Protein AF-A0A4U3LB66-F1 (afdb_monomer)

pLDDT: mean 84.94, std 16.51, range [35.22, 98.06]

InterPro domains:
  IPR024476 Protein of unknown function DUF3861 [PF12977] (10-85)
  IPR038194 DUF3861 domain superfamily [G3DSA:3.10.20.850] (5-86)

Solvent-accessible surface area (backbone atoms only — not comparable to full-atom values): 5472 Å² total; per-residue (Å²): 140,80,82,80,80,80,77,78,78,78,75,78,82,73,81,81,88,77,81,89,65,99,65,88,71,60,63,66,62,48,24,51,56,44,36,73,63,50,84,71,80,41,64,64,61,26,35,54,50,38,53,50,50,52,57,50,50,51,54,43,62,78,42,46,85,41,74,77,37,55,74,45,45,64,59,52,50,55,50,53,52,54,64,68,72,102

Secondary structure (DSSP, 8-state):
-------------PPPP-------S-HHHHHHHHHHTTTTS-HHHHHHHHHHHHHHHHHHHHTTTSHHHHHHHHHHHHHHHHHHH-

Organism: NCBI:txid2575867

Structure (mmCIF, N/CA/C/O backbone):
data_AF-A0A4U3LB66-F1
#
_entry.id   AF-A0A4U3LB66-F1
#
loop_
_atom_site.group_PDB
_atom_site.id
_atom_site.type_symbol
_atom_site.label_atom_id
_atom_site.label_alt_id
_atom_site.label_comp_id
_atom_site.label_asym_id
_atom_site.label_entity_id
_atom_site.label_seq_id
_atom_site.pdbx_PDB_ins_code
_atom_site.Cartn_x
_atom_site.Cartn_y
_atom_site.Cartn_z
_atom_site.occupancy
_atom_site.B_iso_or_equiv
_atom_site.auth_seq_id
_atom_site.auth_comp_id
_atom_site.auth_asym_id
_atom_site.auth_atom_id
_atom_site.pdbx_PDB_model_num
ATOM 1 N N . MET A 1 1 ? 35.732 12.531 37.542 1.00 39.28 1 MET A N 1
ATOM 2 C CA . MET A 1 1 ? 34.513 13.292 37.196 1.00 39.28 1 MET A CA 1
ATOM 3 C C . MET A 1 1 ? 34.571 13.576 35.702 1.00 39.28 1 MET A C 1
ATOM 5 O O . MET A 1 1 ? 35.116 14.591 35.299 1.00 39.28 1 MET A O 1
ATOM 9 N N . THR A 1 2 ? 34.148 12.622 34.870 1.00 35.22 2 THR A N 1
ATOM 10 C CA . THR A 1 2 ? 34.303 12.727 33.410 1.00 35.22 2 THR A CA 1
ATOM 11 C C . THR A 1 2 ? 32.920 12.912 32.810 1.00 35.22 2 THR A C 1
ATOM 13 O O . THR A 1 2 ? 32.116 11.984 32.791 1.00 35.22 2 THR A O 1
ATOM 16 N N . ALA A 1 3 ? 32.619 14.143 32.401 1.00 45.38 3 ALA A N 1
ATOM 17 C CA . ALA A 1 3 ? 31.365 14.487 31.755 1.00 45.38 3 ALA A CA 1
ATOM 18 C C . ALA A 1 3 ? 31.333 13.869 30.348 1.00 45.38 3 ALA A C 1
ATOM 20 O O . ALA A 1 3 ? 32.114 14.245 29.474 1.00 45.38 3 ALA A O 1
ATOM 21 N N . PHE A 1 4 ? 30.425 12.916 30.132 1.00 44.62 4 PHE A N 1
ATOM 22 C CA . PHE A 1 4 ? 30.053 12.460 28.797 1.00 44.62 4 PHE A CA 1
ATOM 23 C C . PHE A 1 4 ? 29.307 13.603 28.102 1.00 44.62 4 PHE A C 1
ATOM 25 O O . PHE A 1 4 ? 28.148 13.887 28.402 1.00 44.62 4 PHE A O 1
ATOM 32 N N . CYS A 1 5 ? 29.988 14.296 27.194 1.00 47.19 5 CYS A N 1
ATOM 33 C CA . CYS A 1 5 ? 29.366 15.305 26.351 1.00 47.19 5 CYS A CA 1
ATOM 34 C C . CYS A 1 5 ? 28.460 14.587 25.334 1.00 47.19 5 CYS A C 1
ATOM 36 O O . CYS A 1 5 ? 28.938 13.974 24.379 1.00 47.19 5 CYS A O 1
ATOM 38 N N . TYR A 1 6 ? 27.147 14.602 25.567 1.00 46.53 6 TYR A N 1
ATOM 39 C CA . TYR A 1 6 ? 26.164 14.026 24.652 1.00 46.53 6 TYR A CA 1
ATOM 40 C C . TYR A 1 6 ? 25.970 14.976 23.462 1.00 46.53 6 TYR A C 1
ATOM 42 O O . TYR A 1 6 ? 25.177 15.917 23.515 1.00 46.53 6 TYR A O 1
ATOM 50 N N . VAL A 1 7 ? 26.717 14.760 22.377 1.00 54.69 7 VAL A N 1
ATOM 51 C CA . VAL A 1 7 ? 26.530 15.516 21.131 1.00 54.69 7 VAL A CA 1
ATOM 52 C C . VAL A 1 7 ? 25.219 15.075 20.483 1.00 54.69 7 VAL A C 1
ATOM 54 O O . VAL A 1 7 ? 25.129 14.026 19.843 1.00 54.69 7 VAL A O 1
ATOM 57 N N . LYS A 1 8 ? 24.181 15.901 20.631 1.00 56.56 8 LYS A N 1
ATOM 58 C CA . LYS A 1 8 ? 22.916 15.765 19.907 1.00 56.56 8 LYS A CA 1
ATOM 59 C C . LYS A 1 8 ? 23.191 16.042 18.422 1.00 56.56 8 LYS A C 1
ATOM 61 O O . LYS A 1 8 ? 23.270 17.194 18.004 1.00 56.56 8 LYS A O 1
ATOM 66 N N . ARG A 1 9 ? 23.389 14.995 17.612 1.00 55.34 9 ARG A N 1
ATOM 67 C CA . ARG A 1 9 ? 23.480 15.129 16.147 1.00 55.34 9 ARG A CA 1
ATOM 68 C C . ARG A 1 9 ? 22.160 15.702 15.624 1.00 55.34 9 ARG A C 1
ATOM 70 O O . ARG A 1 9 ? 21.149 15.002 15.608 1.00 55.34 9 ARG A O 1
ATOM 77 N N . SER A 1 10 ? 22.170 16.962 15.198 1.00 58.41 10 SER A N 1
ATOM 78 C CA . SER A 1 10 ? 21.068 17.545 14.432 1.00 58.41 10 SER A CA 1
ATOM 79 C C . SER A 1 10 ? 21.012 16.832 13.080 1.00 58.41 10 SER A C 1
ATOM 81 O O . SER A 1 10 ? 21.970 16.897 12.307 1.00 58.41 10 SER A O 1
ATOM 83 N N . ARG A 1 11 ? 19.947 16.065 12.816 1.00 65.69 11 ARG A N 1
ATOM 84 C CA . ARG A 1 11 ? 19.736 15.467 11.491 1.00 65.69 11 ARG A CA 1
ATOM 85 C C . ARG A 1 11 ? 19.491 16.609 10.509 1.00 65.69 11 ARG A C 1
ATOM 87 O O . ARG A 1 11 ? 18.619 17.438 10.751 1.00 65.69 11 ARG A O 1
ATOM 94 N N . ALA A 1 12 ? 20.258 16.647 9.421 1.00 71.62 12 ALA A N 1
ATOM 95 C CA . ALA A 1 12 ? 19.989 17.560 8.321 1.00 71.62 12 ALA A CA 1
ATOM 96 C C . ALA A 1 12 ? 18.528 17.389 7.873 1.00 71.62 12 ALA A C 1
ATOM 98 O O . ALA A 1 12 ? 18.056 16.264 7.696 1.00 71.62 12 ALA A O 1
ATOM 99 N N . VAL A 1 13 ? 17.803 18.498 7.730 1.00 71.25 13 VAL A N 1
ATOM 100 C CA . VAL A 1 13 ? 16.431 18.476 7.218 1.00 71.25 13 VAL A CA 1
ATOM 101 C C . VAL A 1 13 ? 16.509 18.084 5.745 1.00 71.25 13 VAL A C 1
ATOM 103 O O . VAL A 1 13 ? 17.041 18.829 4.924 1.00 71.25 13 VAL A O 1
ATOM 106 N N . HIS A 1 14 ? 16.041 16.883 5.413 1.00 77.50 14 HIS A N 1
ATOM 107 C CA . HIS A 1 14 ? 15.974 16.428 4.028 1.00 77.50 14 HIS A CA 1
ATOM 108 C C . HIS A 1 14 ? 14.925 17.242 3.262 1.00 77.50 14 HIS A C 1
ATOM 110 O O . HIS A 1 14 ? 13.874 17.582 3.807 1.00 77.50 14 HIS A O 1
ATOM 116 N N . LYS A 1 15 ? 15.201 17.540 1.986 1.00 85.19 15 LYS A N 1
ATOM 117 C CA . LYS A 1 15 ? 14.227 18.196 1.105 1.00 85.19 15 LYS A CA 1
ATOM 118 C C . LYS 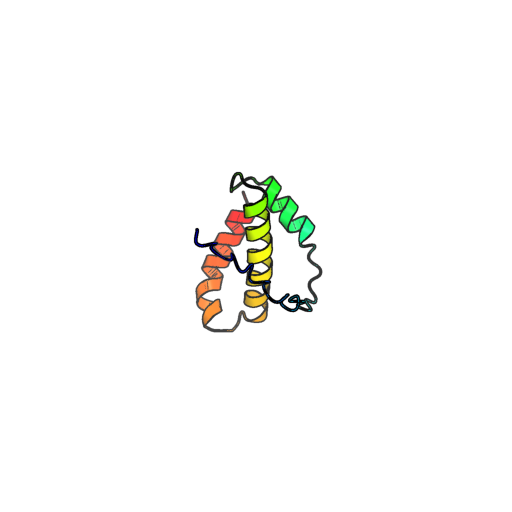A 1 15 ? 12.958 17.328 1.025 1.00 85.19 15 LYS A C 1
ATOM 120 O O . LYS A 1 15 ? 13.095 16.121 0.809 1.00 85.19 15 LYS A O 1
ATOM 125 N N . PRO A 1 16 ? 11.749 17.900 1.183 1.00 82.31 16 PRO A N 1
ATOM 126 C CA . PRO A 1 16 ? 10.518 17.129 1.075 1.00 82.31 16 PRO A CA 1
ATOM 127 C C . PRO A 1 16 ? 10.386 16.533 -0.330 1.00 82.31 16 PRO A C 1
ATOM 129 O O . PRO A 1 16 ? 10.622 17.214 -1.331 1.00 82.31 16 PRO A O 1
ATOM 132 N N . LEU A 1 17 ? 10.007 15.256 -0.402 1.00 80.19 17 LEU A N 1
ATOM 133 C CA . LEU A 1 17 ? 9.603 14.624 -1.652 1.00 80.19 17 LEU A CA 1
ATOM 134 C C . LEU A 1 17 ? 8.223 15.171 -2.032 1.00 80.19 17 LEU A C 1
ATOM 136 O O . LEU A 1 17 ? 7.266 15.003 -1.282 1.00 80.19 17 LEU A O 1
ATOM 140 N N . GLN A 1 18 ? 8.129 15.818 -3.191 1.00 78.44 18 GLN A N 1
ATOM 141 C CA . GLN A 1 18 ? 6.884 16.368 -3.733 1.00 78.44 18 GLN A CA 1
ATOM 142 C C . GLN A 1 18 ? 6.672 15.798 -5.138 1.00 78.44 18 GLN A C 1
ATOM 144 O O . GLN A 1 18 ? 7.091 16.410 -6.119 1.00 78.44 18 GLN A O 1
ATOM 149 N N . PRO A 1 19 ? 6.115 14.582 -5.260 1.00 73.12 19 PRO A N 1
ATOM 150 C CA . PRO A 1 19 ? 5.809 14.015 -6.559 1.00 73.12 19 PRO A CA 1
ATOM 151 C C . PRO A 1 19 ? 4.655 14.804 -7.176 1.00 73.12 19 PRO A C 1
ATOM 153 O O . PRO A 1 19 ? 3.583 14.900 -6.581 1.00 73.12 19 PRO A O 1
ATOM 156 N N . GLU A 1 20 ? 4.844 15.322 -8.384 1.00 68.44 20 GLU A N 1
ATOM 157 C CA . GLU A 1 20 ? 3.715 15.791 -9.179 1.00 68.44 20 GLU A CA 1
ATOM 158 C C . GLU A 1 20 ? 2.961 14.567 -9.697 1.00 68.44 20 GLU A C 1
ATOM 160 O O . GLU A 1 20 ? 3.405 13.857 -10.604 1.00 68.44 20 G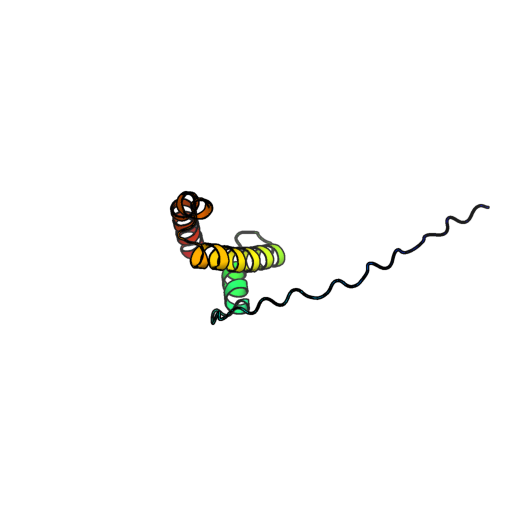LU A O 1
ATOM 165 N N . SER A 1 21 ? 1.829 14.264 -9.070 1.00 61.03 21 SER A N 1
ATOM 166 C CA . SER A 1 21 ? 0.910 13.252 -9.574 1.00 61.03 21 SER A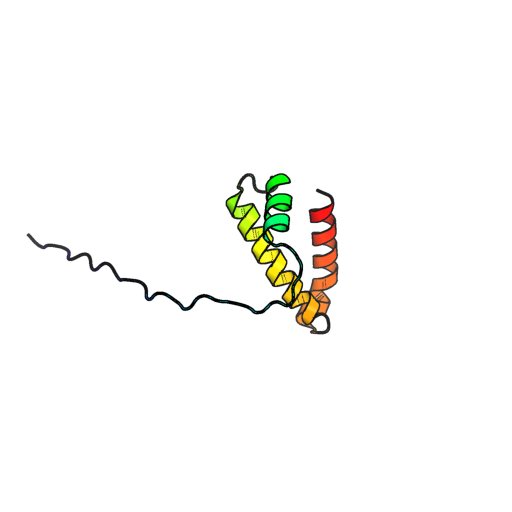 CA 1
ATOM 167 C C . SER A 1 21 ? -0.295 13.958 -10.177 1.00 61.03 21 SER A C 1
ATOM 169 O O . SER A 1 21 ? -0.937 14.760 -9.504 1.00 61.03 21 SER A O 1
ATOM 171 N N . ASN A 1 22 ? -0.639 13.631 -11.423 1.00 58.19 22 ASN A N 1
ATOM 172 C CA . ASN A 1 22 ? -1.877 14.084 -12.068 1.00 58.19 22 ASN A CA 1
ATOM 173 C C . ASN A 1 22 ? -3.089 13.263 -11.574 1.00 58.19 22 ASN A C 1
ATOM 175 O O . ASN A 1 22 ? -3.931 12.817 -12.350 1.00 58.19 22 ASN A O 1
ATOM 179 N N . ASN A 1 23 ? -3.074 12.926 -10.287 1.00 61.44 23 ASN A N 1
ATOM 180 C CA . ASN A 1 23 ? -3.916 11.926 -9.662 1.00 61.44 23 ASN A CA 1
ATOM 181 C C . ASN A 1 23 ? -5.060 12.650 -8.957 1.00 61.44 23 ASN A C 1
ATOM 183 O O . ASN A 1 23 ? -4.832 13.380 -7.998 1.00 61.44 23 ASN A O 1
ATOM 187 N N . TYR A 1 24 ? -6.276 12.454 -9.455 1.00 64.56 24 TYR A N 1
ATOM 188 C CA . TYR A 1 24 ? -7.491 13.055 -8.900 1.00 64.56 24 TYR A CA 1
ATOM 189 C C . TYR A 1 24 ? -8.036 12.295 -7.683 1.00 64.56 24 TYR A C 1
ATOM 191 O O . TYR A 1 24 ? -9.048 12.693 -7.115 1.00 64.56 24 TYR A O 1
ATOM 199 N N . ASP A 1 25 ? -7.398 11.188 -7.304 1.00 70.31 25 ASP A N 1
ATOM 200 C CA . ASP A 1 25 ? -7.836 10.389 -6.169 1.00 70.31 25 ASP A CA 1
ATOM 201 C C . ASP A 1 25 ? -7.487 11.097 -4.856 1.00 70.31 25 ASP A C 1
ATOM 203 O O . ASP A 1 25 ? -6.319 11.363 -4.562 1.00 70.31 25 ASP A O 1
ATOM 207 N N . ASP A 1 26 ? -8.510 11.351 -4.044 1.00 86.88 26 ASP A N 1
ATOM 208 C CA . ASP A 1 26 ? -8.357 11.907 -2.706 1.00 86.88 26 ASP A CA 1
ATOM 209 C C . ASP A 1 26 ? -7.717 10.869 -1.766 1.00 86.88 26 ASP A C 1
ATOM 211 O O . ASP A 1 26 ? -8.353 9.921 -1.293 1.00 86.88 26 ASP A O 1
ATOM 215 N N . VAL A 1 27 ? -6.418 11.045 -1.511 1.00 89.31 27 VAL A N 1
ATOM 216 C CA . VAL A 1 27 ? -5.627 10.161 -0.645 1.00 89.31 27 VAL A CA 1
ATOM 217 C C . VAL A 1 27 ? -6.171 10.142 0.784 1.00 89.31 27 VAL A C 1
ATOM 219 O O . VAL A 1 27 ? -6.115 9.092 1.425 1.00 89.31 27 VAL A O 1
ATOM 222 N N . PHE A 1 28 ? -6.734 11.249 1.275 1.00 92.44 28 PHE A N 1
ATOM 223 C CA . PHE A 1 28 ? -7.319 11.293 2.614 1.00 92.44 28 PHE A CA 1
ATOM 224 C C . PHE A 1 28 ? -8.575 10.427 2.683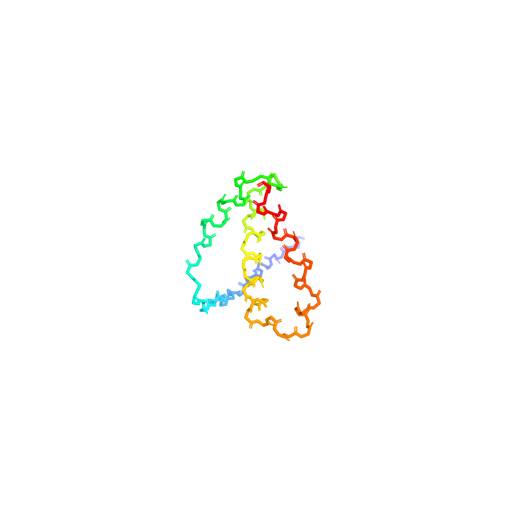 1.00 92.44 28 PHE A C 1
ATOM 226 O O . PHE A 1 28 ? -8.662 9.571 3.561 1.00 92.44 28 PHE A O 1
ATOM 233 N N . SER A 1 29 ? -9.460 10.530 1.688 1.00 94.25 29 SER A N 1
ATOM 234 C CA . SER A 1 29 ? -10.621 9.636 1.563 1.00 94.25 29 SER A CA 1
ATOM 235 C C . SER A 1 29 ? -10.216 8.152 1.523 1.00 94.25 29 SER A C 1
ATOM 237 O O . SER A 1 29 ? -10.850 7.308 2.157 1.00 94.25 29 SER A O 1
ATOM 239 N N . ILE A 1 30 ? -9.130 7.799 0.821 1.00 93.19 30 ILE A N 1
ATOM 240 C CA . ILE A 1 30 ? -8.624 6.413 0.797 1.00 93.1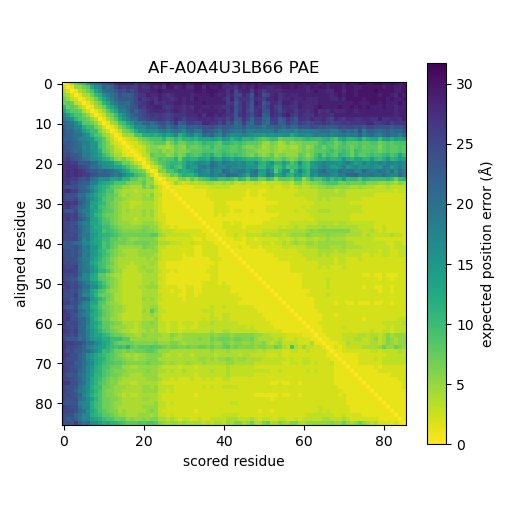9 30 ILE A CA 1
ATOM 241 C C . ILE A 1 30 ? -8.142 5.978 2.189 1.00 93.19 30 ILE A C 1
ATOM 243 O O . ILE A 1 30 ? -8.443 4.860 2.616 1.00 93.19 30 ILE A O 1
ATOM 247 N N . ILE A 1 31 ? -7.406 6.836 2.900 1.00 96.00 31 ILE A N 1
ATOM 248 C CA . ILE A 1 31 ? -6.941 6.558 4.266 1.00 96.00 31 ILE A CA 1
ATOM 249 C C . ILE A 1 31 ? -8.133 6.323 5.198 1.00 96.00 31 ILE A C 1
ATOM 251 O O . ILE A 1 31 ? -8.132 5.336 5.934 1.00 96.00 31 ILE A O 1
ATOM 255 N N . GLU A 1 32 ? -9.163 7.165 5.129 1.00 96.31 32 GLU A N 1
ATOM 256 C CA . GLU A 1 32 ? -10.378 7.027 5.938 1.00 96.31 32 GLU A CA 1
ATOM 257 C C . GLU A 1 32 ? -11.092 5.697 5.673 1.00 96.31 32 GLU A C 1
ATOM 259 O O . GLU A 1 32 ? -11.412 4.969 6.617 1.00 96.31 32 GLU A O 1
ATOM 264 N N . ILE A 1 33 ? -11.264 5.322 4.399 1.00 95.50 33 ILE A N 1
ATOM 265 C CA . ILE A 1 33 ? -11.875 4.042 4.010 1.00 95.50 33 ILE A CA 1
ATOM 266 C C . ILE A 1 33 ? -11.099 2.861 4.603 1.00 95.50 33 ILE A C 1
ATOM 268 O O . ILE A 1 33 ? -11.700 1.919 5.119 1.00 95.50 33 ILE A O 1
ATOM 272 N N . ILE A 1 34 ? -9.766 2.879 4.533 1.00 96.69 34 ILE A N 1
ATOM 273 C CA . ILE A 1 34 ? -8.943 1.776 5.041 1.00 96.69 34 ILE A CA 1
ATOM 274 C C . ILE A 1 34 ? -8.927 1.742 6.574 1.00 96.69 34 ILE A C 1
ATOM 276 O O . ILE A 1 34 ? -9.024 0.659 7.154 1.00 96.69 34 ILE A O 1
ATOM 280 N N . GLN A 1 35 ? -8.863 2.896 7.242 1.00 96.62 35 GLN A N 1
ATOM 281 C CA . GLN A 1 35 ? -8.970 2.979 8.701 1.00 96.62 35 GLN A CA 1
ATOM 282 C C . GLN A 1 35 ? -10.317 2.445 9.200 1.00 96.62 35 GLN A C 1
ATOM 284 O O . GLN A 1 35 ? -10.348 1.727 10.200 1.00 96.62 35 GLN A O 1
ATOM 289 N N . ALA A 1 36 ? -11.411 2.735 8.490 1.00 96.31 36 ALA A N 1
ATOM 290 C CA . ALA A 1 36 ? -12.749 2.261 8.837 1.00 96.31 36 ALA A CA 1
ATOM 291 C C . ALA A 1 36 ? -12.886 0.730 8.769 1.00 96.31 36 ALA A C 1
ATOM 293 O O . ALA A 1 36 ? -13.639 0.153 9.550 1.00 96.31 36 ALA A O 1
ATOM 294 N N . LYS A 1 37 ? -12.123 0.054 7.896 1.00 95.81 37 LYS A N 1
ATOM 295 C CA . LYS A 1 37 ? -12.096 -1.420 7.828 1.00 95.81 37 LYS A CA 1
ATOM 296 C C . LYS A 1 37 ? -11.418 -2.075 9.040 1.00 95.81 37 LYS A C 1
ATOM 298 O O . LYS A 1 37 ? -11.566 -3.275 9.234 1.00 95.81 37 LYS A O 1
ATOM 303 N N . ASN A 1 38 ? -10.647 -1.317 9.829 1.00 94.06 38 ASN A N 1
ATOM 304 C CA . ASN A 1 38 ? -9.959 -1.762 11.048 1.00 94.06 38 ASN A CA 1
ATOM 305 C C . ASN A 1 38 ? -9.134 -3.070 10.907 1.00 94.06 38 ASN A C 1
ATOM 30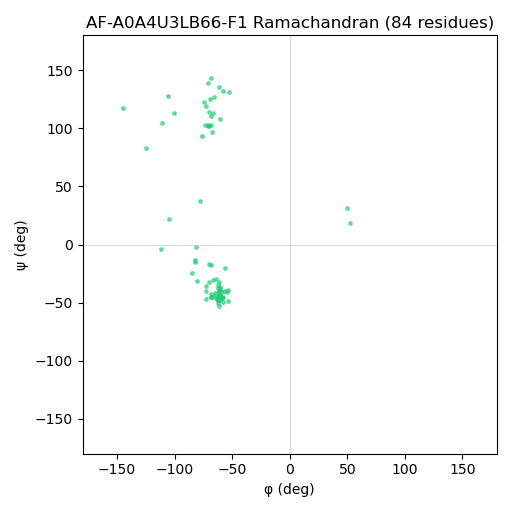7 O O . ASN A 1 38 ? -8.968 -3.822 11.864 1.00 94.06 38 ASN A O 1
ATOM 311 N N . ILE A 1 39 ? -8.573 -3.346 9.724 1.00 93.31 39 ILE A N 1
ATOM 312 C CA . ILE A 1 39 ? -7.870 -4.612 9.425 1.00 93.31 39 ILE A CA 1
ATOM 313 C C . ILE A 1 39 ? -6.541 -4.797 10.178 1.00 93.31 39 ILE A C 1
ATOM 315 O O . ILE A 1 39 ? -6.044 -5.917 10.262 1.00 93.31 39 ILE A O 1
ATOM 319 N N . PHE A 1 40 ? -5.971 -3.717 10.722 1.00 95.19 40 PHE A N 1
ATOM 320 C CA . PHE A 1 40 ? -4.697 -3.731 11.456 1.00 95.19 40 PHE A CA 1
ATOM 321 C C . PHE A 1 40 ? -4.850 -3.432 12.954 1.00 95.19 40 PHE A C 1
ATOM 323 O O . PHE A 1 40 ? -3.863 -3.452 13.677 1.00 95.19 40 PHE A O 1
ATOM 330 N N . ASN A 1 41 ? -6.057 -3.111 13.441 1.00 95.81 41 ASN A N 1
ATOM 331 C CA . ASN A 1 41 ? -6.285 -2.600 14.806 1.00 95.81 41 ASN A CA 1
ATOM 332 C C . ASN A 1 41 ? -5.418 -1.379 15.189 1.00 95.81 41 ASN A C 1
ATOM 334 O O . ASN A 1 41 ? -5.261 -1.054 16.364 1.00 95.81 41 ASN A O 1
ATOM 338 N N . ASN A 1 42 ? -4.866 -0.686 14.192 1.00 97.56 42 ASN A N 1
ATOM 339 C CA . ASN A 1 42 ? -4.012 0.478 14.351 1.00 97.56 42 ASN A CA 1
ATOM 340 C C . ASN A 1 42 ? -4.280 1.451 13.195 1.00 97.56 42 ASN A C 1
ATOM 342 O O . ASN A 1 42 ? -4.057 1.140 12.023 1.00 97.56 42 ASN A O 1
ATOM 346 N N . LYS A 1 43 ? -4.769 2.650 13.527 1.00 96.12 43 LYS A N 1
ATOM 347 C CA . LYS A 1 43 ? -5.113 3.677 12.533 1.00 96.12 43 LYS A CA 1
ATOM 348 C C . LYS A 1 43 ? -3.893 4.229 11.790 1.00 96.12 43 LYS A C 1
ATOM 350 O O . LYS A 1 43 ? -4.030 4.612 10.629 1.00 96.12 43 LYS A O 1
ATOM 355 N N . ASN A 1 44 ? -2.725 4.263 12.433 1.00 97.12 44 ASN A N 1
ATOM 356 C CA . ASN A 1 44 ? -1.499 4.758 11.810 1.00 97.12 44 ASN A CA 1
ATOM 357 C C . ASN A 1 44 ? -0.975 3.754 10.783 1.00 97.12 44 ASN A C 1
ATOM 359 O O . ASN A 1 44 ? -0.740 4.133 9.642 1.00 97.12 44 ASN A O 1
ATOM 363 N N . GLU A 1 45 ? -0.914 2.468 11.136 1.00 97.81 45 GLU A N 1
ATOM 364 C CA . GLU A 1 45 ? -0.543 1.406 10.186 1.00 97.81 45 GLU A CA 1
ATOM 365 C C . GLU A 1 45 ? -1.519 1.341 9.003 1.00 97.81 45 GLU A C 1
ATOM 367 O O . GLU A 1 45 ? -1.103 1.186 7.858 1.00 97.81 45 GLU A O 1
ATOM 372 N N . ALA A 1 46 ? -2.819 1.541 9.249 1.00 97.19 46 ALA A N 1
ATOM 373 C CA . ALA A 1 46 ? -3.816 1.647 8.186 1.00 97.19 46 ALA A CA 1
ATOM 374 C C . ALA A 1 46 ? -3.550 2.829 7.235 1.00 97.19 46 ALA A C 1
ATOM 376 O O . ALA A 1 46 ? -3.683 2.672 6.019 1.00 97.19 46 ALA A O 1
ATOM 377 N N . ALA A 1 47 ? -3.149 3.989 7.763 1.00 96.44 47 ALA A N 1
ATOM 378 C CA . ALA A 1 47 ? -2.802 5.156 6.954 1.00 96.44 47 ALA A CA 1
ATOM 379 C C . ALA A 1 47 ? -1.511 4.941 6.149 1.00 96.44 47 ALA A C 1
ATOM 381 O O . ALA A 1 47 ? -1.481 5.228 4.952 1.00 96.44 47 ALA A O 1
ATOM 382 N N . GLU A 1 48 ? -0.469 4.390 6.777 1.00 97.19 48 GLU A N 1
ATOM 383 C CA . GLU A 1 48 ? 0.796 4.034 6.122 1.00 97.19 48 GLU A CA 1
ATOM 384 C C . GLU A 1 48 ? 0.569 3.032 4.987 1.00 97.19 48 GLU A C 1
ATOM 386 O O . GLU A 1 48 ? 1.049 3.228 3.866 1.00 97.19 48 GLU A O 1
ATOM 391 N N . PHE A 1 49 ? -0.224 1.992 5.251 1.00 97.50 49 PHE A N 1
ATOM 392 C CA . PHE A 1 49 ? -0.600 0.994 4.261 1.00 97.50 49 PHE A CA 1
ATOM 393 C C . PHE A 1 49 ? -1.392 1.612 3.103 1.00 97.50 49 PHE A C 1
ATOM 395 O O . PHE A 1 49 ? -1.062 1.362 1.945 1.00 97.50 49 PHE A O 1
ATOM 402 N N . ALA A 1 50 ? -2.402 2.439 3.387 1.00 95.81 50 ALA A N 1
ATOM 403 C CA . ALA A 1 50 ? -3.211 3.102 2.364 1.00 95.81 50 ALA A CA 1
ATOM 404 C C . ALA A 1 50 ? -2.363 4.008 1.457 1.00 95.81 50 ALA A C 1
ATOM 406 O O . ALA A 1 50 ? -2.446 3.911 0.229 1.00 95.81 50 ALA A O 1
ATOM 407 N N . LEU A 1 51 ? -1.504 4.838 2.057 1.00 94.50 51 LEU A N 1
ATOM 408 C CA . LEU A 1 51 ? -0.598 5.732 1.340 1.00 94.50 51 LEU A CA 1
ATOM 409 C C . LEU A 1 51 ? 0.395 4.942 0.477 1.00 94.50 51 LEU A C 1
ATOM 411 O O . LEU A 1 51 ? 0.528 5.205 -0.721 1.00 94.50 51 LEU A O 1
ATOM 415 N N . GLY A 1 52 ? 1.062 3.946 1.064 1.00 94.94 52 GLY A N 1
ATOM 416 C CA . GLY A 1 52 ? 2.035 3.109 0.366 1.00 94.94 52 GLY A CA 1
ATOM 417 C C . GLY A 1 52 ? 1.409 2.333 -0.790 1.00 94.94 52 GLY A C 1
ATOM 418 O O . GLY A 1 52 ? 1.941 2.335 -1.902 1.00 94.94 52 GLY A O 1
ATOM 419 N N . LEU A 1 53 ? 0.241 1.727 -0.562 1.00 95.94 53 LEU A N 1
ATOM 420 C CA . LEU A 1 53 ? -0.499 0.990 -1.581 1.00 95.94 53 LEU A CA 1
ATOM 421 C C . LEU A 1 53 ? -0.907 1.896 -2.742 1.00 95.94 53 LEU A C 1
ATOM 423 O O . LEU A 1 53 ? -0.747 1.515 -3.904 1.00 95.94 53 LEU A O 1
ATOM 427 N N . LYS A 1 54 ? -1.400 3.102 -2.443 1.00 91.62 54 LYS A N 1
ATOM 428 C CA . LYS A 1 54 ? -1.799 4.075 -3.459 1.00 91.62 54 LYS A CA 1
ATOM 429 C C . LYS A 1 54 ? -0.611 4.476 -4.333 1.00 91.62 54 LYS A C 1
ATOM 431 O O . LYS A 1 54 ? -0.682 4.298 -5.550 1.00 91.62 54 LYS A O 1
ATOM 436 N N . LEU A 1 55 ? 0.492 4.910 -3.723 1.00 92.12 55 LEU A N 1
ATOM 437 C CA . LEU A 1 55 ? 1.709 5.301 -4.443 1.00 92.12 55 LEU A CA 1
ATOM 438 C C . LEU A 1 55 ? 2.269 4.147 -5.289 1.00 92.12 55 LEU A C 1
ATOM 440 O O . LEU A 1 55 ? 2.575 4.325 -6.469 1.00 92.12 55 LEU A O 1
ATOM 444 N N . PHE A 1 56 ? 2.353 2.944 -4.716 1.00 94.12 56 PHE A N 1
ATOM 445 C CA . PHE A 1 56 ? 2.858 1.764 -5.416 1.00 94.12 56 PHE A CA 1
ATOM 446 C C . PHE A 1 56 ? 1.971 1.367 -6.603 1.00 94.12 56 PHE A C 1
ATOM 448 O O . PHE A 1 56 ? 2.473 1.121 -7.704 1.00 94.12 56 PHE A O 1
ATOM 455 N N . SER A 1 57 ? 0.650 1.340 -6.403 1.00 93.12 57 SER A N 1
ATOM 456 C CA . SER A 1 57 ? -0.306 0.954 -7.445 1.00 93.12 57 SER A CA 1
ATOM 457 C C . SER A 1 57 ? -0.268 1.894 -8.652 1.00 93.12 57 SER A C 1
ATOM 459 O O . SER A 1 57 ? -0.369 1.435 -9.789 1.00 93.12 57 SER A O 1
ATOM 461 N N . GLU A 1 58 ? -0.036 3.190 -8.431 1.00 91.00 58 GLU A N 1
ATOM 462 C CA . GLU A 1 58 ? 0.092 4.174 -9.504 1.00 91.00 58 GLU A CA 1
ATOM 463 C C . GLU A 1 58 ? 1.362 3.950 -10.336 1.00 91.00 58 GLU A C 1
ATOM 465 O O . GLU A 1 58 ? 1.306 3.938 -11.571 1.00 91.00 58 GLU A O 1
ATOM 470 N N . VAL A 1 59 ? 2.503 3.704 -9.681 1.00 92.19 59 VAL A N 1
ATOM 471 C CA . VAL A 1 59 ? 3.756 3.353 -10.370 1.00 92.19 59 VAL A CA 1
ATOM 472 C C . VAL A 1 59 ? 3.569 2.078 -11.189 1.00 92.19 59 VAL A C 1
ATOM 474 O O . VAL A 1 59 ? 3.949 2.041 -12.364 1.00 92.19 59 VAL A O 1
ATOM 477 N N . MET A 1 60 ? 2.932 1.059 -10.608 1.00 93.44 60 MET A N 1
ATOM 478 C CA . MET A 1 60 ? 2.636 -0.196 -11.296 1.00 93.44 60 MET A CA 1
ATOM 479 C C . MET A 1 60 ? 1.735 0.028 -12.521 1.00 93.44 60 MET A C 1
ATOM 481 O O . MET A 1 60 ? 2.000 -0.521 -13.590 1.00 93.44 60 MET A O 1
ATOM 485 N N . GLN A 1 61 ? 0.693 0.856 -12.407 1.00 90.81 61 GLN A N 1
ATOM 486 C CA . GLN A 1 61 ? -0.260 1.112 -13.491 1.00 90.81 61 GLN A CA 1
ATOM 487 C C . GLN A 1 61 ? 0.372 1.882 -14.662 1.00 90.81 61 GLN A C 1
ATOM 489 O O . GLN A 1 61 ? 0.162 1.513 -15.828 1.00 90.81 61 GLN A O 1
ATOM 494 N N . LYS A 1 62 ? 1.181 2.910 -14.364 1.00 91.25 62 LYS A N 1
ATOM 495 C CA . LYS A 1 62 ? 1.948 3.672 -15.369 1.00 91.25 62 LYS A CA 1
ATOM 496 C C . LYS A 1 62 ? 2.933 2.773 -16.119 1.00 91.25 62 LYS A C 1
ATOM 498 O O . LYS A 1 62 ? 3.077 2.896 -17.332 1.00 91.25 62 LYS A O 1
ATOM 503 N N . ASN A 1 63 ? 3.526 1.804 -15.424 1.00 92.81 63 ASN A N 1
ATOM 504 C CA . ASN A 1 63 ? 4.546 0.906 -15.962 1.00 92.81 63 ASN A CA 1
ATOM 505 C C . ASN A 1 63 ? 4.023 -0.512 -16.250 1.00 92.81 63 ASN A C 1
ATOM 507 O O . ASN A 1 63 ? 4.808 -1.448 -16.355 1.00 92.81 63 ASN A O 1
ATOM 511 N N . ARG A 1 64 ? 2.707 -0.705 -16.429 1.00 89.75 64 ARG A N 1
ATOM 512 C CA . ARG A 1 64 ? 2.072 -2.042 -16.525 1.00 89.75 64 ARG A CA 1
ATOM 513 C C . ARG A 1 64 ? 2.628 -2.971 -17.612 1.00 89.75 64 ARG A C 1
ATOM 515 O O . ARG A 1 64 ? 2.407 -4.176 -17.563 1.00 89.75 64 ARG A O 1
ATOM 522 N N . LYS A 1 65 ? 3.299 -2.412 -18.626 1.00 89.88 65 LYS A N 1
ATOM 523 C CA . LYS A 1 65 ? 3.930 -3.168 -19.719 1.00 89.88 65 LYS A CA 1
ATOM 524 C C . LYS A 1 65 ? 5.315 -3.715 -19.347 1.00 89.88 65 LYS A C 1
ATOM 526 O O . LYS A 1 65 ? 5.822 -4.573 -20.061 1.00 89.88 65 LYS A O 1
ATOM 531 N N . TYR A 1 66 ? 5.930 -3.227 -18.269 1.00 92.94 66 TYR A N 1
ATOM 532 C CA . TYR A 1 66 ? 7.260 -3.657 -17.840 1.00 92.94 66 TYR A CA 1
ATOM 533 C C . TYR A 1 66 ? 7.196 -5.081 -17.286 1.00 92.94 66 TYR A C 1
ATOM 535 O O . TYR A 1 66 ? 6.265 -5.436 -16.557 1.00 92.94 66 TYR A O 1
ATOM 543 N N . SER A 1 67 ? 8.199 -5.894 -17.625 1.00 90.12 67 SER A N 1
ATOM 544 C CA . SER A 1 67 ? 8.261 -7.321 -17.275 1.00 90.12 67 SER A CA 1
ATOM 545 C C . SER A 1 67 ? 8.096 -7.570 -15.774 1.00 90.12 67 SER A C 1
ATOM 547 O O . SER A 1 67 ? 7.361 -8.479 -15.393 1.00 90.12 67 SER A O 1
ATOM 549 N N . LEU A 1 68 ? 8.688 -6.706 -14.942 1.00 92.19 68 LEU A N 1
ATOM 550 C CA . LEU A 1 68 ? 8.566 -6.735 -13.483 1.00 92.19 68 LEU A CA 1
ATOM 551 C C . LEU A 1 68 ? 7.100 -6.742 -13.015 1.00 92.19 68 LEU A C 1
ATOM 553 O O . LEU A 1 68 ? 6.706 -7.571 -12.198 1.00 92.19 68 LEU A O 1
ATOM 557 N N . PHE A 1 69 ? 6.274 -5.844 -13.557 1.00 95.00 69 PHE A N 1
ATOM 558 C CA . PHE A 1 69 ? 4.875 -5.705 -13.146 1.00 95.00 69 PHE A CA 1
ATOM 559 C C . PHE A 1 69 ? 3.943 -6.676 -13.862 1.00 95.00 69 PHE A C 1
ATOM 561 O O . PHE A 1 69 ? 2.908 -7.034 -13.307 1.00 95.00 69 PHE A O 1
ATOM 568 N N . LYS A 1 70 ? 4.308 -7.156 -15.057 1.00 92.25 70 LYS A N 1
ATOM 569 C CA . LYS A 1 70 ? 3.510 -8.141 -15.800 1.00 92.25 70 LYS A CA 1
ATOM 570 C C . LYS A 1 70 ? 3.304 -9.431 -14.999 1.00 92.25 70 LYS A C 1
ATOM 572 O O . LYS A 1 70 ? 2.198 -9.964 -14.998 1.00 92.25 70 LYS A O 1
ATOM 577 N N . ALA A 1 71 ? 4.341 -9.901 -14.303 1.00 90.25 71 ALA A N 1
ATOM 578 C CA . ALA A 1 71 ? 4.256 -11.088 -13.450 1.00 90.25 71 ALA A CA 1
ATOM 579 C C . ALA A 1 71 ? 3.469 -10.832 -12.148 1.00 90.25 71 ALA A C 1
ATOM 581 O O . ALA A 1 71 ? 2.736 -11.705 -11.692 1.00 90.25 71 ALA A O 1
ATOM 582 N N . LEU A 1 72 ? 3.583 -9.632 -11.567 1.00 94.50 72 LEU A N 1
ATOM 583 C CA . LEU A 1 72 ? 2.931 -9.275 -10.300 1.00 94.50 72 LEU A CA 1
ATOM 584 C C . LEU A 1 72 ? 1.445 -8.900 -10.457 1.00 94.50 72 LEU A C 1
ATOM 586 O O . LEU A 1 72 ? 0.645 -9.136 -9.551 1.00 94.50 72 LEU A O 1
ATOM 590 N N . ALA A 1 73 ? 1.059 -8.322 -11.596 1.00 93.00 73 ALA A N 1
ATOM 591 C CA . ALA A 1 73 ? -0.259 -7.726 -11.807 1.00 93.00 73 ALA A CA 1
ATOM 592 C C . ALA A 1 73 ? -1.454 -8.656 -11.514 1.00 93.00 73 ALA A C 1
ATOM 594 O O . ALA A 1 73 ? -2.406 -8.178 -10.892 1.00 93.00 73 ALA A O 1
ATOM 595 N N . PRO A 1 74 ? -1.448 -9.956 -11.883 1.00 94.19 74 PRO A N 1
ATOM 596 C CA . PRO A 1 74 ? -2.561 -10.851 -11.563 1.00 94.19 74 PRO A CA 1
ATOM 597 C C . PRO A 1 74 ? -2.750 -1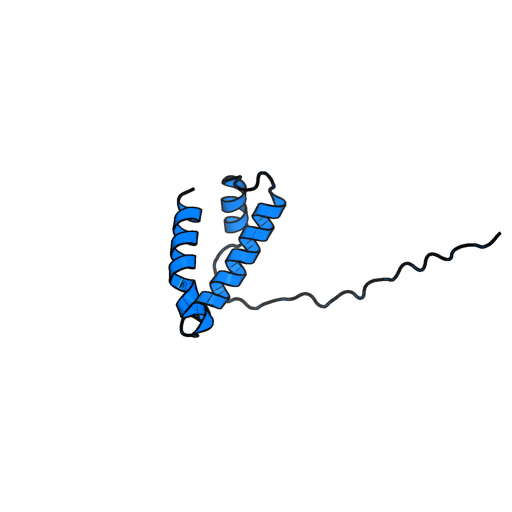1.032 -10.052 1.00 94.19 74 PRO A C 1
ATOM 599 O O . PRO A 1 74 ? -3.863 -10.890 -9.544 1.00 94.19 74 PRO A O 1
ATOM 602 N N . ALA A 1 75 ? -1.658 -11.278 -9.321 1.00 96.69 75 ALA A N 1
ATOM 603 C CA . ALA A 1 75 ? -1.688 -11.442 -7.870 1.00 96.69 75 ALA A CA 1
ATOM 604 C C . ALA A 1 75 ? -2.103 -10.140 -7.169 1.00 96.69 75 ALA A C 1
ATOM 606 O O . ALA A 1 75 ? -2.952 -10.157 -6.276 1.00 96.69 75 ALA A O 1
ATOM 607 N N . PHE A 1 76 ? -1.578 -9.003 -7.634 1.00 96.88 76 PHE A N 1
ATOM 608 C CA . PHE A 1 76 ? -1.961 -7.685 -7.132 1.00 96.88 76 PHE A CA 1
ATOM 609 C C . PHE A 1 76 ? -3.451 -7.393 -7.369 1.00 96.88 76 PHE A C 1
ATOM 611 O O . PHE A 1 76 ? -4.137 -6.886 -6.484 1.00 96.88 76 PHE A O 1
ATOM 618 N N . GLY A 1 77 ? -3.996 -7.773 -8.528 1.00 96.44 77 GLY A N 1
ATOM 619 C CA . GLY A 1 77 ? -5.425 -7.649 -8.821 1.00 96.44 77 GLY A CA 1
ATOM 620 C C . GLY A 1 77 ? -6.301 -8.467 -7.868 1.00 96.44 77 GLY A C 1
ATOM 621 O O . GLY A 1 77 ? -7.296 -7.953 -7.354 1.00 96.44 77 GLY A O 1
ATOM 622 N N . THR A 1 78 ? -5.924 -9.717 -7.588 1.00 98.06 78 THR A N 1
ATOM 623 C CA . THR A 1 78 ? -6.613 -10.570 -6.603 1.00 98.06 78 THR A CA 1
ATOM 624 C C . THR A 1 78 ? -6.563 -9.964 -5.202 1.00 98.06 78 THR A C 1
ATOM 626 O O . THR A 1 78 ? -7.589 -9.896 -4.523 1.00 98.06 78 THR A O 1
ATOM 629 N N . PHE A 1 79 ? -5.398 -9.459 -4.794 1.00 97.69 79 PHE A N 1
ATOM 630 C CA . PHE A 1 79 ? -5.225 -8.754 -3.526 1.00 97.69 79 PHE A CA 1
ATOM 631 C C . PHE A 1 79 ? -6.153 -7.534 -3.413 1.00 97.69 79 PHE A C 1
ATOM 633 O O . PHE A 1 79 ? -6.902 -7.422 -2.443 1.00 97.69 79 PHE A O 1
ATOM 640 N N . MET A 1 80 ? -6.180 -6.668 -4.432 1.00 96.88 80 MET A N 1
ATOM 641 C CA . MET A 1 80 ? -7.030 -5.472 -4.438 1.00 96.88 80 MET A CA 1
ATOM 642 C C . MET A 1 80 ? -8.522 -5.809 -4.387 1.00 96.88 80 MET A C 1
ATOM 644 O O . MET A 1 80 ? -9.282 -5.099 -3.731 1.00 96.88 80 MET A O 1
ATOM 648 N N . LYS A 1 81 ? -8.960 -6.884 -5.056 1.00 97.44 81 LYS A N 1
ATOM 649 C CA . LYS A 1 81 ? -10.353 -7.352 -4.975 1.00 97.44 81 LYS A CA 1
ATOM 650 C C . LYS A 1 81 ? -10.715 -7.759 -3.549 1.00 97.44 81 LYS A C 1
ATOM 652 O O . LYS A 1 81 ? -11.729 -7.294 -3.042 1.00 97.44 81 LYS A O 1
ATOM 657 N N . LYS A 1 82 ? -9.858 -8.553 -2.898 1.00 96.88 82 LYS A N 1
ATOM 658 C CA . LYS A 1 82 ? -10.053 -8.978 -1.505 1.00 96.88 82 LYS A CA 1
ATOM 659 C C . L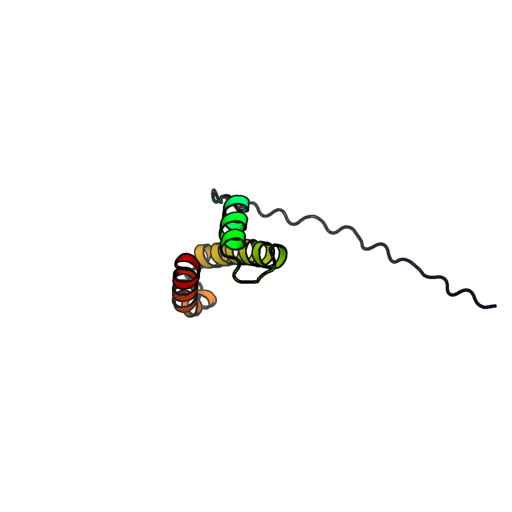YS A 1 82 ? -10.093 -7.785 -0.548 1.00 96.88 82 LYS A C 1
ATOM 661 O O . LYS A 1 82 ? -10.982 -7.713 0.288 1.00 96.88 82 LYS A O 1
ATOM 666 N N . LEU A 1 83 ? -9.169 -6.834 -0.696 1.00 96.25 83 LEU A N 1
ATOM 667 C CA . LEU A 1 83 ? -9.127 -5.631 0.141 1.00 96.25 83 LEU A CA 1
ATOM 668 C C . LEU A 1 83 ? -10.400 -4.783 -0.002 1.00 96.25 83 LEU A C 1
ATOM 670 O O . LEU A 1 83 ? -10.913 -4.252 0.980 1.00 96.25 83 LEU A O 1
ATOM 674 N N . LYS A 1 84 ? -10.920 -4.652 -1.228 1.00 93.31 84 LYS A N 1
ATOM 675 C CA . LYS A 1 84 ? -12.146 -3.888 -1.492 1.00 93.31 84 LYS A CA 1
ATOM 676 C C . 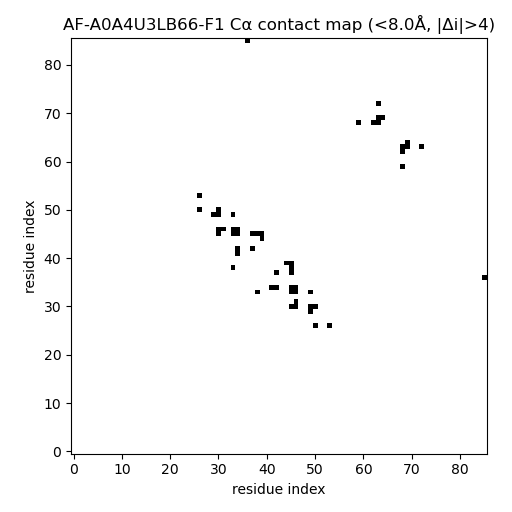LYS A 1 84 ? -13.400 -4.570 -0.945 1.00 93.31 84 LYS A C 1
ATOM 678 O O . LYS A 1 84 ? -14.313 -3.855 -0.554 1.00 93.31 84 LYS A O 1
ATOM 683 N N . SER A 1 85 ? -13.440 -5.904 -0.920 1.00 93.94 85 SER A N 1
ATOM 684 C CA . SER A 1 85 ? -14.598 -6.677 -0.447 1.00 93.94 85 SER A CA 1
ATOM 685 C C . SER A 1 85 ? -14.677 -6.858 1.069 1.00 93.94 85 SER A C 1
ATOM 687 O O . SER A 1 85 ? -15.692 -7.352 1.545 1.00 93.94 85 SER A O 1
ATOM 689 N N . MET A 1 86 ? -13.597 -6.561 1.797 1.00 89.44 86 MET A N 1
ATOM 690 C CA . MET A 1 86 ? -13.578 -6.579 3.266 1.00 89.44 86 MET A CA 1
ATOM 691 C C . MET A 1 86 ? -14.487 -5.518 3.868 1.00 89.44 86 MET A C 1
ATOM 693 O O . MET A 1 86 ? -14.595 -4.437 3.245 1.00 89.44 86 MET A O 1
#

Sequence (86 aa):
MTAFCYVKRSRAVHKPLQPESNNYDDVFSIIEIIQAKNIFNNKNEAAEFALGLKLFSEVMQKNRKYSLFKALAPAFGTFMKKLKSM

Radius of gyration: 19.38 Å; Cα contacts (8 Å, |Δi|>4): 28; chains: 1; bounding box: 49×30×57 Å

Mean predicted aligned error: 8.66 Å

Foldseek 3Di:
DDDDPPPPPDPPDDDDDDDDDPDPDDLVVQLVVQVVVCPPVDSVVSSVCSVVLVVVVVVCVVPVVDPVSVVVVVVVVVVVVVSVVD